Protein AF-A0A2X1QM26-F1 (afdb_monomer_lite)

InterPro domains:
  IPR006035 Ureohydrolase [PF00491] (15-85)
  IPR006035 Ureohydrolase [PS51409] (1-86)
  IPR020855 Ureohydrolase, manganese-binding site [PS01053] (34-55)
  IPR023696 Ureohydrolase domain superfamily [SSF52768] (8-85)

Structure (mmCIF, N/CA/C/O backbone):
data_AF-A0A2X1QM26-F1
#
_entry.id   AF-A0A2X1QM26-F1
#
loop_
_atom_site.group_PDB
_atom_site.id
_atom_site.type_symbol
_atom_site.label_atom_id
_atom_site.label_alt_id
_atom_site.label_comp_id
_atom_site.label_asym_id
_atom_site.label_entity_id
_atom_site.label_seq_id
_atom_site.pdbx_PDB_ins_code
_atom_site.Cartn_x
_atom_site.Cartn_y
_atom_site.Cartn_z
_atom_site.occupancy
_atom_site.B_iso_or_equiv
_atom_site.auth_seq_id
_atom_site.auth_comp_id
_atom_site.auth_asym_id
_atom_site.auth_atom_id
_atom_site.pdbx_PDB_model_num
ATOM 1 N N . MET A 1 1 ? -8.480 17.428 4.666 1.00 64.81 1 MET A N 1
ATOM 2 C CA . MET A 1 1 ? -7.811 16.609 3.641 1.00 64.81 1 MET A CA 1
ATOM 3 C C . MET A 1 1 ? -6.327 16.861 3.791 1.00 64.81 1 MET A C 1
ATOM 5 O O . MET A 1 1 ? -5.901 17.984 3.550 1.00 64.81 1 MET A O 1
ATOM 9 N N . ALA A 1 2 ? -5.592 15.884 4.311 1.00 86.44 2 ALA A N 1
ATOM 10 C CA . ALA A 1 2 ? -4.137 15.926 4.345 1.00 86.44 2 ALA A CA 1
ATOM 11 C C . ALA A 1 2 ? -3.609 15.155 3.135 1.00 86.44 2 ALA A C 1
ATOM 13 O O . ALA A 1 2 ? -4.192 14.142 2.752 1.00 86.44 2 ALA A O 1
ATOM 14 N N . ILE A 1 3 ? -2.538 15.658 2.539 1.00 94.06 3 ILE A N 1
ATOM 15 C CA . ILE A 1 3 ? -1.790 14.972 1.490 1.00 94.06 3 ILE A CA 1
ATOM 16 C C . ILE A 1 3 ? -0.444 14.617 2.112 1.00 94.06 3 ILE A C 1
ATOM 18 O O . ILE A 1 3 ? 0.161 15.463 2.776 1.00 94.06 3 ILE A O 1
ATOM 22 N N . VAL A 1 4 ? -0.032 13.364 1.946 1.00 95.25 4 VAL A N 1
ATOM 23 C CA . VAL A 1 4 ? 1.302 12.884 2.304 1.00 95.25 4 VAL A CA 1
ATOM 24 C C . VAL A 1 4 ? 1.913 12.342 1.026 1.00 95.25 4 VAL A C 1
ATOM 26 O O . VAL A 1 4 ? 1.378 11.397 0.449 1.00 95.25 4 VAL A O 1
ATOM 29 N N . GLU A 1 5 ? 2.984 12.979 0.571 1.00 94.81 5 GLU A N 1
ATOM 30 C CA . GLU A 1 5 ? 3.640 12.617 -0.686 1.00 94.81 5 GLU A CA 1
ATOM 31 C C . GLU A 1 5 ? 4.444 11.319 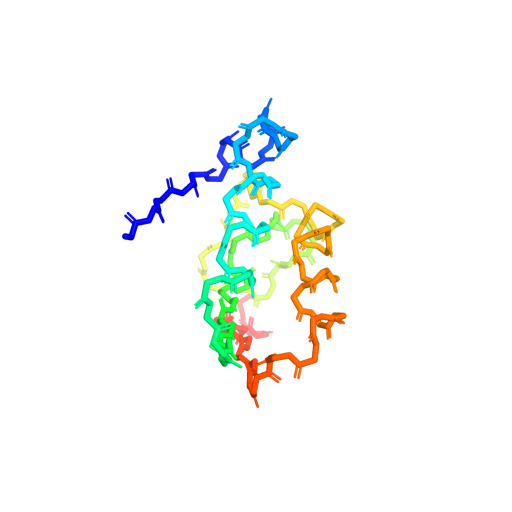-0.526 1.00 94.81 5 GLU A C 1
ATOM 33 O O . GLU A 1 5 ? 4.898 10.975 0.570 1.00 94.81 5 GLU A O 1
ATOM 38 N N . ASP A 1 6 ? 4.675 10.602 -1.622 1.00 93.12 6 ASP A N 1
ATOM 39 C CA . ASP A 1 6 ? 5.438 9.347 -1.642 1.00 93.12 6 ASP A CA 1
ATOM 40 C C . ASP A 1 6 ? 6.831 9.480 -0.996 1.00 93.12 6 ASP A C 1
ATOM 42 O O . ASP A 1 6 ? 7.250 8.633 -0.205 1.00 93.12 6 ASP A O 1
ATOM 46 N N . LEU A 1 7 ? 7.529 10.590 -1.229 1.00 94.50 7 LEU A N 1
ATOM 47 C CA . LEU A 1 7 ? 8.828 10.854 -0.626 1.00 94.50 7 LEU A CA 1
ATOM 48 C C . LEU A 1 7 ? 8.730 11.044 0.894 1.00 94.50 7 LEU A C 1
ATOM 50 O O . LEU A 1 7 ? 9.633 10.628 1.625 1.00 94.50 7 LEU A O 1
ATOM 54 N N . GLU A 1 8 ? 7.636 11.621 1.398 1.00 95.94 8 GLU A N 1
ATOM 55 C CA . GLU A 1 8 ? 7.375 11.696 2.840 1.00 95.94 8 GLU A CA 1
ATOM 56 C C . GLU A 1 8 ? 7.066 10.308 3.411 1.00 95.94 8 GLU A C 1
ATOM 58 O O . GLU A 1 8 ? 7.510 9.997 4.519 1.00 95.94 8 GLU A O 1
ATOM 63 N N . VAL A 1 9 ? 6.390 9.440 2.649 1.00 96.38 9 VAL A N 1
ATOM 64 C CA . VAL A 1 9 ? 6.188 8.035 3.034 1.00 96.38 9 VAL A CA 1
ATOM 65 C C . VAL A 1 9 ? 7.529 7.320 3.204 1.00 96.38 9 VAL A C 1
ATOM 67 O O . VAL A 1 9 ? 7.714 6.573 4.165 1.00 96.38 9 VAL A O 1
ATOM 70 N N . LEU A 1 10 ? 8.493 7.582 2.321 1.00 95.56 10 LEU A N 1
ATOM 71 C CA . LEU A 1 10 ? 9.814 6.952 2.374 1.00 95.56 10 LEU A CA 1
ATOM 72 C C . LEU A 1 10 ? 10.738 7.535 3.453 1.00 95.56 10 LEU A C 1
ATOM 74 O O . LEU A 1 10 ? 11.531 6.800 4.039 1.00 95.56 10 LEU A O 1
ATOM 78 N N . THR A 1 11 ? 10.671 8.844 3.706 1.00 96.94 11 THR A N 1
ATOM 79 C CA . THR A 1 11 ? 11.681 9.556 4.518 1.00 96.94 11 THR A CA 1
ATOM 80 C C . THR A 1 11 ? 11.186 9.997 5.894 1.00 96.94 11 THR A C 1
ATOM 82 O O . THR A 1 11 ? 11.999 10.253 6.782 1.00 96.94 11 THR A O 1
ATOM 85 N N . ALA A 1 12 ? 9.869 10.064 6.100 1.00 97.19 12 ALA A N 1
ATOM 86 C CA . ALA A 1 12 ? 9.249 10.638 7.290 1.00 97.19 12 ALA A CA 1
ATOM 87 C C . ALA A 1 12 ? 8.040 9.819 7.784 1.00 97.19 12 ALA A C 1
ATOM 89 O O . ALA A 1 12 ? 7.089 10.370 8.341 1.00 97.19 12 ALA A O 1
ATOM 90 N N . PHE A 1 13 ? 8.071 8.492 7.614 1.00 97.12 13 PHE A N 1
ATOM 91 C CA . PHE A 1 13 ? 6.944 7.605 7.932 1.00 97.12 13 PHE A CA 1
ATOM 92 C C . PHE A 1 13 ? 6.404 7.791 9.362 1.00 97.12 13 PHE A C 1
ATOM 94 O O . PHE A 1 13 ? 5.212 8.014 9.562 1.00 97.12 13 PHE A O 1
ATOM 101 N N . GLU A 1 14 ? 7.288 7.767 10.360 1.00 97.50 14 GLU A N 1
ATOM 102 C CA . GLU A 1 14 ? 6.912 7.870 11.778 1.00 97.50 14 GLU A CA 1
ATOM 103 C C . GLU A 1 14 ? 6.360 9.252 12.155 1.00 97.50 14 GLU A C 1
ATOM 105 O O . GLU A 1 14 ? 5.520 9.375 13.040 1.00 97.50 14 GLU A O 1
ATOM 110 N N . THR A 1 15 ? 6.843 10.311 11.504 1.00 97.06 15 THR A N 1
ATOM 111 C CA . THR A 1 15 ? 6.548 11.698 11.897 1.00 97.06 15 THR A CA 1
ATOM 112 C C . THR A 1 15 ? 5.463 12.348 11.045 1.00 97.06 15 THR A C 1
ATOM 114 O O . THR A 1 15 ? 4.881 13.348 11.466 1.00 97.06 15 THR A O 1
ATOM 117 N N . ARG A 1 16 ? 5.174 11.799 9.858 1.00 96.12 16 ARG A N 1
ATOM 118 C CA . ARG A 1 16 ? 4.186 12.333 8.909 1.00 96.12 16 ARG A CA 1
ATOM 119 C C . ARG A 1 16 ? 3.073 11.335 8.605 1.00 96.12 16 ARG A C 1
ATOM 121 O O . ARG A 1 16 ? 1.909 11.701 8.741 1.00 96.12 16 ARG A O 1
ATOM 128 N N . VAL A 1 17 ? 3.406 10.087 8.263 1.00 97.00 17 VAL A N 1
ATOM 129 C CA . VAL A 1 17 ? 2.411 9.083 7.837 1.00 97.00 17 VAL A CA 1
ATOM 130 C C . VAL A 1 17 ? 1.617 8.547 9.021 1.00 97.00 17 VAL A C 1
ATOM 132 O O . VAL A 1 17 ? 0.394 8.658 9.024 1.00 97.00 17 VAL A O 1
ATOM 135 N N . LEU A 1 18 ? 2.285 7.990 10.036 1.00 96.94 18 LEU A N 1
ATOM 136 C CA . LEU A 1 18 ? 1.595 7.347 11.159 1.00 96.94 18 LEU A CA 1
ATOM 137 C C . LEU A 1 18 ? 0.647 8.291 11.912 1.00 96.94 18 LEU A C 1
ATOM 139 O O . LEU A 1 18 ? -0.512 7.917 12.089 1.00 96.94 18 LEU A O 1
ATOM 143 N N . PRO A 1 19 ? 1.042 9.527 12.278 1.00 97.00 19 PRO A N 1
ATOM 144 C CA . PRO A 1 19 ? 0.138 10.417 12.999 1.00 97.00 19 PRO A CA 1
ATOM 145 C C . PRO A 1 19 ? -1.071 10.835 12.158 1.00 97.00 19 PRO A C 1
ATOM 147 O O . PRO A 1 19 ? -2.145 11.101 12.691 1.00 97.00 19 PRO A O 1
ATOM 150 N N . GLU A 1 20 ? -0.917 10.959 10.838 1.00 96.88 20 GLU A N 1
ATOM 151 C CA . GLU A 1 20 ? -2.038 11.236 9.936 1.00 96.88 20 GLU A CA 1
ATOM 152 C C . GLU A 1 20 ? -2.963 10.020 9.804 1.00 96.88 20 GLU A C 1
ATOM 154 O O . GLU A 1 20 ? -4.183 10.153 9.884 1.00 96.88 20 GLU A O 1
ATOM 159 N N . LEU A 1 21 ? -2.390 8.824 9.681 1.00 96.81 21 LEU A N 1
ATOM 160 C CA . LEU A 1 21 ? -3.124 7.568 9.590 1.00 96.81 21 LEU A CA 1
ATOM 161 C C . LEU A 1 21 ? -3.966 7.302 10.844 1.00 96.81 21 LEU A C 1
ATOM 163 O O . LEU A 1 21 ? -5.161 7.035 10.738 1.00 96.81 21 LEU A O 1
ATOM 167 N N . GLU A 1 22 ? -3.369 7.437 12.030 1.00 97.19 22 GLU A N 1
ATOM 168 C CA . GLU A 1 22 ? -4.054 7.273 13.316 1.00 97.19 22 GLU A CA 1
ATOM 169 C C . GLU A 1 22 ? -5.184 8.290 13.492 1.00 97.19 22 GLU A C 1
ATOM 171 O O . GLU A 1 22 ? -6.293 7.922 13.889 1.00 97.19 22 GLU A O 1
ATOM 176 N N . ARG A 1 23 ? -4.936 9.561 13.138 1.00 97.00 23 ARG A N 1
ATOM 177 C CA . ARG A 1 23 ? -5.966 10.609 13.171 1.00 97.00 23 ARG A CA 1
ATOM 178 C C . ARG A 1 23 ? -7.143 10.269 12.261 1.00 97.00 23 ARG A C 1
ATOM 180 O O . ARG A 1 23 ? -8.2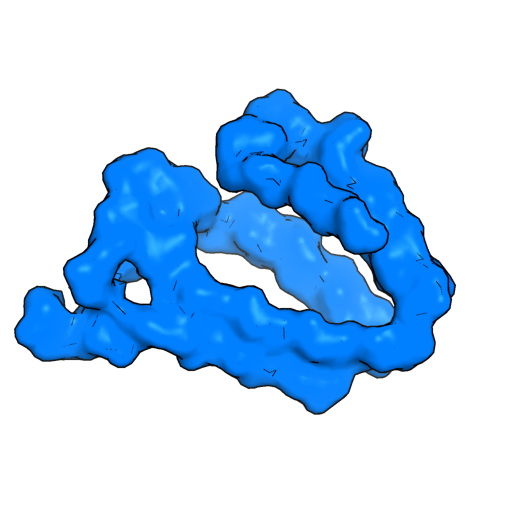83 10.355 12.711 1.00 97.00 23 ARG A O 1
ATOM 187 N N . ASN A 1 24 ? -6.889 9.828 11.029 1.00 96.12 24 ASN A N 1
ATOM 188 C CA . ASN A 1 24 ? -7.948 9.469 10.084 1.00 96.12 24 ASN A CA 1
ATOM 189 C C . ASN A 1 24 ? -8.736 8.231 10.538 1.00 96.12 24 ASN A C 1
ATOM 191 O O . ASN A 1 24 ? -9.967 8.243 10.513 1.00 96.12 24 ASN A O 1
ATOM 195 N N . ILE A 1 25 ? -8.059 7.188 11.031 1.00 97.50 25 ILE A N 1
ATOM 196 C CA . ILE A 1 25 ? -8.729 6.003 11.588 1.00 97.50 25 ILE A CA 1
ATOM 197 C C . ILE A 1 25 ? -9.612 6.380 12.785 1.00 97.50 25 ILE A C 1
ATOM 199 O O . ILE A 1 25 ? -10.715 5.848 12.923 1.00 97.50 25 ILE A O 1
ATOM 203 N N . ALA A 1 26 ? -9.159 7.285 13.655 1.00 97.56 26 ALA A N 1
ATOM 204 C CA . ALA A 1 26 ? -9.940 7.742 14.801 1.00 97.56 26 ALA A CA 1
ATOM 205 C C . ALA A 1 26 ? -11.144 8.602 14.382 1.00 97.56 26 ALA A C 1
ATOM 207 O O . ALA A 1 26 ? -12.230 8.435 14.935 1.00 97.56 26 ALA A O 1
ATOM 208 N N . GLN A 1 27 ? -10.957 9.489 13.402 1.00 97.25 27 GLN A N 1
ATOM 209 C CA . GLN A 1 27 ? -11.946 10.480 12.981 1.00 97.25 27 GLN A CA 1
ATOM 210 C C . GLN A 1 27 ? -13.123 9.888 12.196 1.00 97.25 27 GLN A C 1
ATOM 212 O O . GLN A 1 27 ? -14.246 10.365 12.349 1.00 97.25 27 GLN A O 1
ATOM 217 N N . PHE A 1 28 ? -12.884 8.902 11.331 1.00 97.12 28 PHE A N 1
ATOM 218 C CA . PHE A 1 28 ? -13.916 8.382 10.432 1.00 97.12 28 PHE A CA 1
ATOM 219 C C . PHE A 1 28 ? -14.526 7.080 10.951 1.00 97.12 28 PHE A C 1
ATOM 221 O O . PHE A 1 28 ? -13.826 6.238 11.507 1.00 97.12 28 PHE A O 1
ATOM 228 N N . ASP A 1 29 ? -15.830 6.885 10.743 1.00 98.06 29 ASP A N 1
ATOM 229 C CA . ASP A 1 29 ? -16.537 5.646 11.110 1.00 98.06 29 ASP A CA 1
ATOM 230 C C . ASP A 1 29 ? -16.380 4.537 10.064 1.00 98.06 29 ASP A C 1
ATOM 232 O O . ASP A 1 29 ? -16.486 3.351 10.373 1.00 98.06 29 ASP A O 1
ATOM 236 N N . ARG A 1 30 ? -16.141 4.926 8.809 1.00 98.12 30 ARG A N 1
ATOM 237 C CA . ARG A 1 30 ? -15.988 4.038 7.657 1.00 98.12 30 ARG A CA 1
ATOM 238 C C . ARG A 1 30 ? -14.820 4.508 6.812 1.00 98.12 30 ARG A C 1
ATOM 240 O O . ARG A 1 30 ? -14.654 5.706 6.601 1.00 98.12 30 ARG A O 1
ATOM 247 N N . LEU A 1 31 ? -14.048 3.554 6.314 1.00 97.81 31 LEU A N 1
ATOM 248 C CA . LEU A 1 31 ? -12.881 3.797 5.480 1.00 97.81 31 LEU A CA 1
ATOM 249 C C . LEU A 1 31 ? -13.073 3.104 4.133 1.00 97.81 31 LEU A C 1
ATOM 251 O O . LEU A 1 31 ? -13.593 1.989 4.064 1.00 97.81 31 LEU A O 1
ATOM 255 N N . TYR A 1 32 ? -12.641 3.777 3.077 1.00 97.88 32 TYR A N 1
ATOM 256 C CA . TYR A 1 32 ? -12.533 3.237 1.730 1.00 97.88 32 TYR A CA 1
ATOM 257 C C . TYR A 1 32 ? -11.086 3.408 1.283 1.00 97.88 32 TYR A C 1
ATOM 259 O O . TYR A 1 32 ? -10.523 4.490 1.451 1.00 97.88 32 TYR A O 1
ATOM 267 N N . LEU A 1 33 ? -10.490 2.340 0.761 1.00 97.88 33 LEU A N 1
ATOM 268 C CA . LEU A 1 33 ? -9.107 2.336 0.305 1.00 97.88 33 LEU A CA 1
ATOM 269 C C . LEU A 1 33 ? -9.078 2.043 -1.190 1.00 97.88 33 LEU A C 1
ATOM 271 O O . LEU A 1 33 ? -9.635 1.053 -1.640 1.00 97.88 33 LEU A O 1
ATOM 275 N N . THR A 1 34 ? -8.386 2.877 -1.948 1.00 98.00 34 THR A N 1
ATOM 276 C CA . THR A 1 34 ? -8.048 2.596 -3.341 1.00 98.00 34 THR A CA 1
ATOM 277 C C . THR A 1 34 ? -6.537 2.656 -3.463 1.00 98.00 34 THR A C 1
ATOM 279 O O . THR A 1 34 ? -5.920 3.592 -2.953 1.00 98.00 34 THR A O 1
ATOM 282 N N . ILE A 1 35 ? -5.941 1.640 -4.077 1.00 97.69 35 ILE A N 1
ATOM 283 C CA . ILE A 1 35 ? -4.507 1.584 -4.347 1.00 97.69 35 ILE A CA 1
ATOM 284 C C . ILE A 1 35 ? -4.339 1.491 -5.851 1.00 97.69 35 ILE A C 1
ATOM 286 O O . ILE A 1 35 ? -4.710 0.489 -6.463 1.00 97.69 35 ILE A O 1
ATOM 290 N N . ASP A 1 36 ? -3.759 2.537 -6.419 1.00 97.81 36 ASP A N 1
ATOM 291 C CA . ASP A 1 36 ? -3.165 2.443 -7.739 1.00 97.81 36 ASP A CA 1
ATOM 292 C C . ASP A 1 36 ? -1.893 1.601 -7.644 1.00 97.81 36 ASP A C 1
ATOM 294 O O . ASP A 1 36 ? -1.017 1.883 -6.825 1.00 97.81 36 ASP A O 1
ATOM 298 N N . LEU A 1 37 ? -1.826 0.507 -8.402 1.00 97.94 37 LEU A N 1
ATOM 299 C CA . LEU A 1 37 ? -0.701 -0.420 -8.337 1.00 97.94 37 LEU A CA 1
ATOM 300 C C . LEU A 1 37 ? 0.558 0.155 -8.989 1.00 97.94 37 LEU A C 1
ATOM 302 O O . LEU A 1 37 ? 1.648 -0.357 -8.725 1.00 97.94 37 LEU A O 1
ATOM 306 N N . ASP A 1 38 ? 0.433 1.215 -9.789 1.00 96.94 38 ASP A N 1
ATOM 307 C CA . ASP A 1 38 ? 1.566 1.880 -10.427 1.00 96.94 38 ASP A CA 1
ATOM 308 C C . ASP A 1 38 ? 2.472 2.647 -9.441 1.00 96.94 38 ASP A C 1
ATOM 310 O O . ASP A 1 38 ? 3.636 2.918 -9.748 1.00 96.94 38 ASP A O 1
ATOM 314 N N . VAL A 1 39 ? 1.991 2.875 -8.208 1.00 96.75 39 VAL A N 1
ATOM 315 C CA . VAL A 1 39 ? 2.754 3.463 -7.095 1.00 96.75 39 VAL A CA 1
ATOM 316 C C . VAL A 1 39 ? 3.890 2.555 -6.614 1.00 96.75 39 VAL A C 1
ATOM 318 O O . VAL A 1 39 ? 4.850 3.018 -5.989 1.00 96.75 39 VAL A O 1
ATOM 321 N N . LEU A 1 40 ? 3.775 1.245 -6.847 1.00 97.75 40 LEU A N 1
ATOM 322 C CA . LEU A 1 40 ? 4.787 0.273 -6.455 1.00 97.75 40 LEU A CA 1
ATOM 323 C C . LEU A 1 40 ? 6.032 0.418 -7.347 1.00 97.75 40 LEU A C 1
ATOM 325 O O . LEU A 1 40 ? 5.918 0.726 -8.533 1.00 97.75 40 LEU A O 1
ATOM 329 N N . PRO A 1 41 ? 7.242 0.145 -6.824 1.00 96.88 41 PRO A N 1
ATOM 330 C CA . PRO A 1 41 ? 8.439 0.124 -7.651 1.00 96.88 41 PRO A CA 1
ATOM 331 C C . PRO A 1 41 ? 8.269 -0.870 -8.806 1.00 96.88 41 PRO A C 1
ATOM 333 O O . PRO A 1 41 ? 7.822 -1.996 -8.582 1.00 96.88 41 PRO A O 1
ATOM 336 N N . ALA A 1 42 ? 8.727 -0.517 -10.009 1.00 94.94 42 ALA A N 1
ATOM 337 C CA . ALA A 1 42 ? 8.590 -1.354 -11.213 1.00 94.94 42 ALA A CA 1
ATOM 338 C C . ALA A 1 42 ? 9.072 -2.813 -11.038 1.00 94.94 42 ALA A C 1
ATOM 340 O O . ALA A 1 42 ? 8.555 -3.738 -11.658 1.00 94.94 42 ALA A O 1
ATOM 341 N N . ARG A 1 43 ? 10.071 -3.036 -10.173 1.00 94.19 43 ARG A N 1
ATOM 342 C CA . ARG A 1 43 ? 10.591 -4.377 -9.842 1.00 94.19 43 ARG A CA 1
ATOM 343 C C . ARG A 1 43 ? 9.637 -5.238 -9.001 1.00 94.19 43 ARG A C 1
ATOM 345 O O . ARG A 1 43 ? 9.791 -6.452 -8.975 1.00 94.19 43 ARG A O 1
ATOM 352 N N . GLU A 1 44 ? 8.726 -4.611 -8.263 1.00 96.81 44 GLU A N 1
ATOM 353 C CA . GLU A 1 44 ? 7.745 -5.257 -7.385 1.00 96.81 44 GLU A CA 1
ATOM 354 C C . GLU A 1 44 ? 6.387 -5.382 -8.086 1.00 96.81 44 GLU A C 1
ATOM 356 O O . GLU A 1 44 ? 5.705 -6.386 -7.892 1.00 96.81 44 GLU A O 1
ATOM 361 N N . MET A 1 45 ? 6.036 -4.422 -8.950 1.00 96.62 45 MET A N 1
ATOM 362 C CA . MET A 1 45 ? 4.844 -4.479 -9.795 1.00 96.62 45 MET A CA 1
ATOM 363 C C . MET A 1 45 ? 5.144 -4.031 -11.237 1.00 96.62 45 MET A C 1
ATOM 365 O O . MET A 1 45 ? 4.976 -2.861 -11.571 1.00 96.62 45 MET A O 1
ATOM 369 N N . PRO A 1 46 ? 5.588 -4.949 -12.114 1.00 95.12 46 PRO A N 1
ATOM 370 C CA . PRO A 1 46 ? 5.892 -4.615 -13.508 1.00 95.12 46 PRO A CA 1
ATOM 371 C C . PRO A 1 46 ? 4.645 -4.540 -14.405 1.00 95.12 46 PRO A C 1
ATOM 373 O O . PRO A 1 46 ? 4.700 -3.953 -15.479 1.00 95.12 46 PRO A O 1
ATOM 376 N N . ALA A 1 47 ? 3.531 -5.143 -13.984 1.00 96.75 47 ALA A N 1
ATOM 377 C CA . ALA A 1 47 ? 2.308 -5.291 -14.771 1.00 96.75 47 ALA A CA 1
ATOM 378 C C . ALA A 1 47 ? 1.380 -4.069 -14.627 1.00 96.75 47 ALA A C 1
ATOM 380 O O . ALA A 1 47 ? 0.249 -4.195 -14.153 1.00 96.75 47 ALA A O 1
ATOM 381 N N . VAL A 1 48 ? 1.890 -2.886 -14.979 1.00 97.31 48 VAL A N 1
ATOM 382 C CA . VAL A 1 48 ? 1.189 -1.590 -14.919 1.00 97.31 48 VAL A CA 1
ATOM 383 C C . VAL A 1 48 ? 1.574 -0.724 -16.115 1.00 97.31 48 VAL A C 1
ATOM 385 O O . VAL A 1 48 ? 2.697 -0.787 -16.613 1.00 97.31 48 VAL A O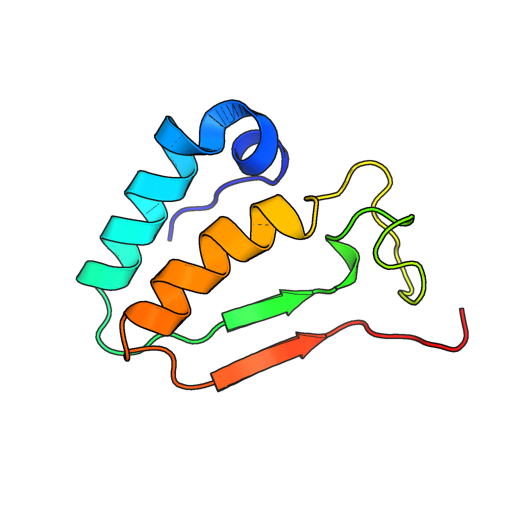 1
ATOM 388 N N . SER A 1 49 ? 0.658 0.129 -16.569 1.00 96.31 49 SER A N 1
ATOM 389 C CA . SER A 1 49 ? 0.888 0.959 -17.762 1.00 96.31 49 SER A CA 1
ATOM 390 C C . SER A 1 49 ? 1.896 2.101 -17.543 1.00 96.31 49 SER A C 1
ATOM 392 O O . SER A 1 49 ? 2.496 2.568 -18.512 1.00 96.31 49 SER A O 1
ATOM 394 N N . ALA A 1 50 ? 2.088 2.551 -16.297 1.00 95.44 50 ALA A N 1
ATOM 395 C CA . ALA A 1 50 ? 2.925 3.701 -15.939 1.00 95.44 50 ALA A CA 1
ATOM 396 C C . ALA A 1 50 ? 3.819 3.416 -14.709 1.00 95.44 50 ALA A C 1
ATOM 398 O O . ALA A 1 50 ? 3.608 3.976 -13.641 1.00 95.44 50 ALA A O 1
ATOM 399 N N . PRO A 1 51 ? 4.838 2.548 -14.824 1.00 94.06 51 PRO A N 1
ATOM 400 C CA . PRO A 1 51 ? 5.597 2.080 -13.664 1.00 94.06 51 PRO A CA 1
ATOM 401 C C . PRO A 1 51 ? 6.395 3.191 -12.961 1.00 94.06 51 PRO A C 1
ATOM 403 O O . PRO A 1 51 ? 7.168 3.918 -13.596 1.00 94.06 51 PRO A O 1
ATOM 406 N N . ALA A 1 52 ? 6.305 3.259 -11.628 1.00 94.19 52 ALA A N 1
ATOM 407 C CA . ALA A 1 52 ? 7.134 4.152 -10.825 1.00 94.19 52 ALA A CA 1
ATOM 408 C C . ALA A 1 52 ? 8.600 3.677 -10.754 1.00 94.19 52 ALA A C 1
ATOM 410 O O . ALA A 1 52 ? 8.910 2.536 -10.393 1.00 94.19 52 ALA A O 1
ATOM 411 N N . ALA A 1 53 ? 9.534 4.589 -11.051 1.00 89.25 53 ALA A N 1
ATOM 412 C CA . ALA A 1 53 ? 10.970 4.302 -11.007 1.00 89.25 53 ALA A CA 1
ATOM 413 C C . ALA A 1 53 ? 11.490 4.087 -9.573 1.00 89.25 53 ALA A C 1
ATOM 415 O O . ALA A 1 53 ? 12.275 3.168 -9.334 1.00 89.25 53 ALA A O 1
ATOM 416 N N . LEU A 1 54 ? 11.061 4.935 -8.629 1.00 90.69 54 LEU A N 1
ATOM 417 C CA . LEU A 1 54 ? 11.363 4.780 -7.204 1.00 90.69 54 LEU A CA 1
ATOM 418 C C . LEU A 1 54 ? 10.237 4.013 -6.505 1.00 90.69 54 LEU A C 1
ATOM 420 O O . LEU A 1 54 ? 10.492 2.941 -5.961 1.00 90.69 54 LEU A O 1
ATOM 424 N N . GLY A 1 55 ? 9.016 4.553 -6.581 1.00 95.00 55 GLY A N 1
ATOM 425 C CA . GLY A 1 55 ? 7.806 3.986 -5.991 1.00 95.00 55 GLY A CA 1
ATOM 426 C C . GLY A 1 55 ? 7.840 3.888 -4.463 1.00 95.00 55 GLY A C 1
ATOM 427 O O . GLY A 1 55 ? 8.842 4.185 -3.806 1.00 95.00 55 GLY A O 1
ATOM 428 N N . VAL A 1 56 ? 6.735 3.422 -3.885 1.00 97.75 56 VAL A N 1
ATOM 429 C CA . VAL A 1 56 ? 6.644 3.065 -2.465 1.00 97.75 56 VAL A CA 1
ATOM 430 C C . VAL A 1 56 ? 6.722 1.545 -2.343 1.00 97.75 56 VAL A C 1
ATOM 432 O O . VAL A 1 56 ? 5.800 0.872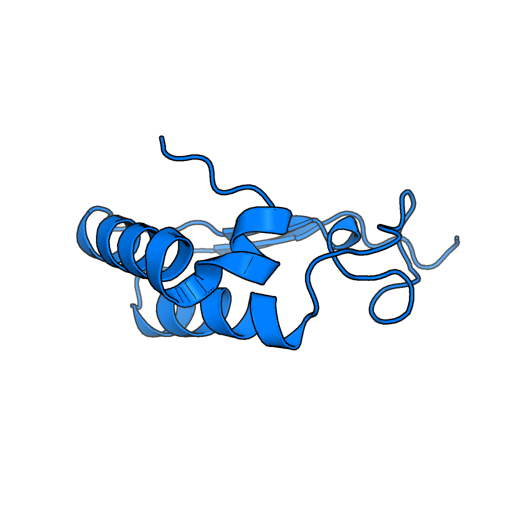 -2.797 1.00 97.75 56 VAL A O 1
ATOM 435 N N . PRO A 1 57 ? 7.776 0.969 -1.731 1.00 97.62 57 PRO A N 1
ATOM 436 C CA . PRO A 1 57 ? 7.899 -0.479 -1.597 1.00 97.62 57 PRO A CA 1
ATOM 437 C C . PRO A 1 57 ? 6.672 -1.110 -0.940 1.00 97.62 57 PRO A C 1
ATOM 439 O O . PRO A 1 57 ? 6.127 -0.561 0.024 1.00 97.62 57 PRO A O 1
ATOM 442 N N . LEU A 1 58 ? 6.289 -2.305 -1.392 1.00 97.62 58 LEU A N 1
ATOM 443 C CA . LEU A 1 58 ? 5.112 -3.020 -0.896 1.00 97.62 58 LEU A CA 1
ATOM 444 C C . LEU A 1 58 ? 5.157 -3.199 0.624 1.00 97.62 58 LEU A C 1
ATOM 446 O O . LEU A 1 58 ? 4.152 -3.011 1.304 1.00 97.62 58 LEU A O 1
ATOM 450 N N . ALA A 1 59 ? 6.333 -3.500 1.178 1.00 97.62 59 ALA A N 1
ATOM 451 C CA . ALA A 1 59 ? 6.519 -3.619 2.622 1.00 97.62 59 ALA A CA 1
ATOM 452 C C . ALA A 1 59 ? 6.149 -2.325 3.372 1.00 97.62 59 ALA A C 1
ATOM 454 O O . ALA A 1 59 ? 5.558 -2.390 4.446 1.00 97.62 59 ALA A O 1
ATOM 455 N N . THR A 1 60 ? 6.448 -1.154 2.802 1.00 97.62 60 THR A N 1
ATOM 456 C CA . THR A 1 60 ? 6.080 0.147 3.375 1.00 97.62 60 THR A CA 1
ATOM 457 C C . THR A 1 60 ? 4.584 0.411 3.232 1.00 97.62 60 THR A C 1
ATOM 459 O O . THR A 1 60 ? 3.956 0.825 4.204 1.00 97.62 60 THR A O 1
ATOM 462 N N . LEU A 1 61 ? 3.984 0.110 2.073 1.00 97.25 61 LEU A N 1
ATOM 463 C CA . LEU A 1 61 ? 2.528 0.208 1.899 1.00 97.25 61 LEU A CA 1
ATOM 464 C C . LEU A 1 61 ? 1.772 -0.687 2.884 1.00 97.25 61 LEU A C 1
ATOM 466 O O . LEU A 1 61 ? 0.793 -0.247 3.481 1.00 97.25 61 LEU A O 1
ATOM 470 N N . LEU A 1 62 ? 2.239 -1.914 3.125 1.00 97.81 62 LEU A N 1
ATOM 471 C CA . LEU A 1 62 ? 1.606 -2.830 4.077 1.00 97.81 62 LEU A CA 1
ATOM 472 C C . LEU A 1 62 ? 1.582 -2.273 5.507 1.00 97.81 62 LEU A C 1
ATOM 474 O O . LEU A 1 62 ? 0.626 -2.538 6.232 1.00 97.81 62 LEU A O 1
ATOM 478 N N . ARG A 1 63 ? 2.552 -1.432 5.893 1.00 97.88 63 ARG A N 1
ATOM 479 C CA . ARG A 1 63 ? 2.527 -0.723 7.187 1.00 97.88 63 ARG A CA 1
ATOM 480 C C . ARG A 1 63 ? 1.402 0.311 7.285 1.00 97.88 63 ARG A C 1
ATOM 482 O O . ARG A 1 63 ? 0.997 0.647 8.392 1.00 97.88 63 ARG A O 1
ATOM 489 N N . ILE A 1 64 ? 0.903 0.813 6.155 1.00 97.69 64 ILE A N 1
ATOM 490 C CA . ILE A 1 64 ? -0.277 1.687 6.085 1.00 97.69 64 ILE A CA 1
ATOM 491 C C . ILE A 1 64 ? -1.553 0.837 6.050 1.00 97.69 64 ILE A C 1
ATOM 493 O O . ILE A 1 64 ? -2.514 1.123 6.759 1.00 97.69 64 ILE A O 1
ATOM 497 N N . VAL A 1 65 ? -1.560 -0.232 5.250 1.00 98.06 65 VAL A N 1
ATOM 498 C CA . VAL A 1 65 ? -2.740 -1.088 5.050 1.00 98.06 65 VAL A CA 1
ATOM 499 C C . VAL A 1 65 ? -3.103 -1.875 6.311 1.00 98.06 65 VAL A C 1
ATOM 501 O O . VAL A 1 65 ? -4.282 -1.964 6.651 1.00 98.06 65 VAL A O 1
ATOM 504 N N . GLU A 1 66 ? -2.125 -2.421 7.039 1.00 98.06 66 GLU A N 1
ATOM 505 C CA . GLU A 1 66 ? -2.380 -3.227 8.239 1.00 98.06 66 GLU A CA 1
ATOM 506 C C . GLU A 1 66 ? -3.268 -2.507 9.277 1.00 98.06 66 GLU A C 1
ATOM 508 O O . GLU A 1 66 ? -4.312 -3.061 9.636 1.00 98.06 66 GLU A O 1
ATOM 513 N N . PRO A 1 67 ? -2.940 -1.295 9.767 1.00 97.94 67 PRO A N 1
ATOM 514 C CA . PRO A 1 67 ? -3.782 -0.606 10.745 1.00 97.94 67 PRO A CA 1
ATOM 515 C C . PRO A 1 67 ? -5.161 -0.222 10.185 1.00 97.94 67 PRO A C 1
ATOM 517 O O . PRO A 1 67 ? -6.142 -0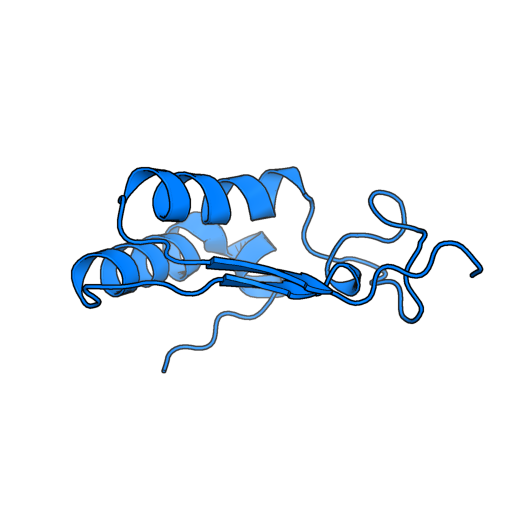.274 10.931 1.00 97.94 67 PRO A O 1
ATOM 520 N N . LEU A 1 68 ? -5.282 0.082 8.883 1.00 97.88 68 LEU A N 1
ATOM 521 C CA . LEU A 1 68 ? -6.586 0.310 8.243 1.00 97.88 68 LEU A CA 1
ATOM 522 C C . LEU A 1 68 ? -7.463 -0.945 8.325 1.00 97.88 68 LEU A C 1
ATOM 524 O O . LEU A 1 68 ? -8.616 -0.861 8.748 1.00 97.88 68 LEU A O 1
ATOM 528 N N . CYS A 1 69 ? -6.912 -2.116 8.001 1.00 97.44 69 CYS A N 1
ATOM 529 C CA . CYS A 1 69 ? -7.617 -3.393 8.109 1.00 97.44 69 CYS A CA 1
ATOM 530 C C . CYS A 1 69 ? -7.981 -3.722 9.564 1.00 97.44 69 CYS A C 1
ATOM 532 O O . CYS A 1 69 ? -9.113 -4.108 9.858 1.00 97.44 69 CYS A O 1
ATOM 534 N N . ARG A 1 70 ? -7.044 -3.524 10.499 1.00 98.00 70 ARG A N 1
ATOM 535 C CA . ARG A 1 70 ? -7.246 -3.813 11.929 1.00 98.00 70 ARG A CA 1
ATOM 536 C C . ARG A 1 70 ? -8.240 -2.879 12.610 1.00 98.00 70 ARG A C 1
ATOM 538 O O . ARG A 1 70 ? -8.770 -3.242 13.656 1.00 98.00 70 ARG A O 1
ATOM 545 N N . SER A 1 71 ? -8.521 -1.713 12.029 1.00 97.88 71 SER A N 1
ATOM 546 C CA . SER A 1 71 ? -9.525 -0.788 12.563 1.00 97.88 71 SER A CA 1
ATOM 547 C C . SER A 1 71 ? -10.945 -1.372 12.577 1.00 97.88 71 SER A C 1
ATOM 549 O O . SER A 1 71 ? -11.789 -0.891 13.328 1.00 97.88 71 SER A O 1
ATOM 551 N N . GLY A 1 72 ? -11.233 -2.367 11.725 1.00 97.81 72 GLY A N 1
ATOM 552 C CA . GLY A 1 72 ? -12.589 -2.881 11.503 1.00 97.81 72 GLY A CA 1
ATOM 553 C C . GLY A 1 72 ? -13.515 -1.902 10.768 1.00 97.81 72 GLY A C 1
ATOM 554 O O . GLY A 1 72 ? -14.698 -2.189 10.598 1.00 97.81 72 GLY A O 1
ATOM 555 N N . LYS A 1 73 ? -12.994 -0.749 10.327 1.00 98.25 73 LYS A N 1
ATOM 556 C CA . LYS A 1 73 ? -13.764 0.316 9.668 1.00 98.25 73 LYS A CA 1
ATOM 557 C C . LYS A 1 73 ? -13.670 0.279 8.143 1.00 98.25 73 LYS A C 1
ATOM 559 O O . LYS A 1 73 ? -14.458 0.952 7.477 1.00 98.25 73 LYS A O 1
ATOM 564 N N . LEU A 1 74 ? -12.742 -0.494 7.582 1.00 98.00 74 LEU A N 1
ATOM 565 C CA . LEU A 1 74 ? -12.546 -0.629 6.138 1.00 98.00 74 LEU A CA 1
ATOM 566 C C . LEU A 1 74 ? -13.734 -1.355 5.489 1.00 98.00 74 LEU A C 1
ATOM 568 O O . LEU A 1 74 ? -14.010 -2.505 5.813 1.00 98.00 74 LEU A O 1
ATOM 572 N N . GLN A 1 75 ? -14.456 -0.662 4.607 1.00 98.25 75 GLN A N 1
ATOM 573 C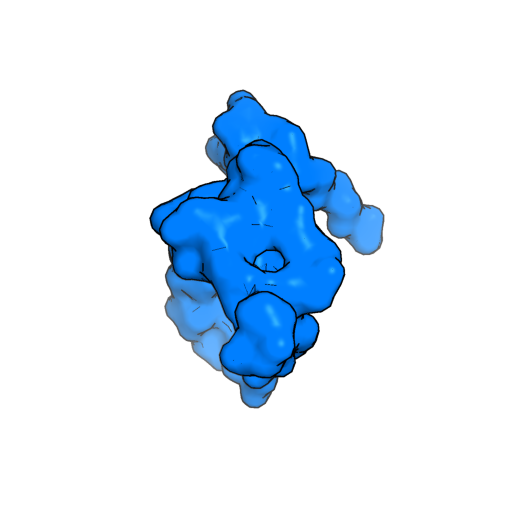 CA . GLN A 1 75 ? -15.694 -1.161 3.993 1.00 98.25 75 GLN A CA 1
ATOM 574 C C . GLN A 1 75 ? -15.464 -1.820 2.633 1.00 98.25 75 GLN A C 1
ATOM 576 O O . GLN A 1 75 ? -16.174 -2.756 2.278 1.00 98.25 75 GLN A O 1
ATOM 581 N N . ALA A 1 76 ? -14.501 -1.312 1.868 1.00 97.88 76 ALA A N 1
ATOM 582 C CA . ALA A 1 76 ? -14.132 -1.829 0.559 1.00 97.88 76 ALA A CA 1
ATOM 583 C C . ALA A 1 76 ? -12.700 -1.410 0.212 1.00 97.88 76 ALA A C 1
ATOM 585 O O . ALA A 1 76 ? -12.175 -0.437 0.771 1.00 97.88 76 ALA A O 1
ATOM 586 N N . VAL A 1 77 ? -12.095 -2.176 -0.695 1.00 98.06 77 VAL A N 1
ATOM 587 C CA . VAL A 1 77 ? -10.754 -1.941 -1.221 1.00 98.06 77 VAL A CA 1
ATOM 588 C C . VAL A 1 77 ? -10.764 -2.160 -2.723 1.00 98.06 77 VAL A C 1
ATOM 590 O O . VAL A 1 77 ? -11.151 -3.242 -3.162 1.00 98.06 77 VAL A O 1
ATOM 593 N N . ASP A 1 78 ? -10.258 -1.180 -3.462 1.00 98.44 78 ASP A N 1
ATOM 594 C CA . ASP A 1 78 ? -9.978 -1.308 -4.887 1.00 98.44 78 ASP A CA 1
ATOM 595 C C . ASP A 1 78 ? -8.462 -1.351 -5.118 1.00 98.44 78 ASP A C 1
ATOM 597 O O . ASP A 1 78 ? -7.702 -0.571 -4.537 1.00 98.44 78 ASP A O 1
ATOM 601 N N . LEU A 1 79 ? -8.029 -2.278 -5.971 1.00 97.75 79 LEU A N 1
ATOM 602 C CA . LEU A 1 79 ? -6.679 -2.327 -6.531 1.00 97.75 79 LEU A CA 1
ATOM 603 C C . LEU A 1 79 ? -6.812 -2.057 -8.028 1.00 97.75 79 LEU A C 1
ATOM 605 O O . LEU A 1 79 ? -7.496 -2.813 -8.722 1.00 97.75 79 LEU A O 1
ATOM 609 N N . VAL A 1 80 ? -6.207 -0.977 -8.510 1.00 98.00 80 VAL A N 1
ATOM 610 C CA . VAL A 1 80 ? -6.415 -0.468 -9.874 1.00 98.00 80 VAL A CA 1
ATOM 611 C C . VAL A 1 80 ? -5.109 -0.429 -10.675 1.00 98.00 80 VAL A C 1
ATOM 613 O O . VAL A 1 80 ? -4.048 -0.757 -10.153 1.00 98.00 80 VAL A O 1
ATOM 616 N N . GLU A 1 81 ? -5.213 -0.126 -11.971 1.00 97.38 81 GLU A N 1
ATOM 617 C CA . GLU A 1 81 ? -4.104 -0.062 -12.947 1.00 97.38 81 GLU A CA 1
ATOM 618 C C . GLU A 1 81 ? -3.304 -1.354 -13.182 1.00 97.38 81 GLU A C 1
ATOM 620 O O . GLU A 1 81 ? -2.267 -1.344 -13.849 1.00 97.38 81 GLU A O 1
ATOM 625 N N . PHE A 1 82 ? -3.809 -2.506 -12.732 1.00 97.25 82 PHE A N 1
ATOM 626 C CA . PHE A 1 82 ? -3.246 -3.789 -13.147 1.00 97.25 82 PHE A CA 1
ATOM 627 C C . PHE A 1 82 ? -3.411 -3.993 -14.658 1.00 97.25 82 PHE A C 1
ATOM 629 O O . PHE A 1 82 ? -4.526 -4.108 -15.172 1.00 97.25 82 PHE A O 1
ATOM 636 N N . ASN A 1 83 ? -2.288 -4.116 -15.359 1.00 96.81 83 ASN A N 1
ATOM 637 C CA . ASN A 1 83 ? -2.231 -4.393 -16.782 1.00 96.81 83 ASN A CA 1
ATOM 638 C C . ASN A 1 83 ? -1.220 -5.523 -17.056 1.00 96.81 83 ASN A C 1
ATOM 640 O O . ASN A 1 83 ? -0.019 -5.283 -17.099 1.00 96.81 83 ASN A O 1
ATOM 644 N N . PRO A 1 84 ? -1.670 -6.772 -17.257 1.00 93.75 84 PRO A N 1
ATOM 645 C CA . PRO A 1 84 ? -0.770 -7.907 -17.466 1.00 93.75 84 PRO A CA 1
ATOM 646 C C . PRO A 1 84 ? -0.189 -7.998 -18.885 1.00 93.75 84 PRO A C 1
ATOM 648 O O . PRO A 1 84 ? 0.545 -8.943 -19.164 1.00 93.75 84 PRO A O 1
ATOM 651 N N . LEU A 1 85 ? -0.576 -7.101 -19.797 1.00 93.81 85 LEU A N 1
ATOM 652 C CA . LEU A 1 85 ? -0.203 -7.156 -21.216 1.00 93.81 85 LEU A CA 1
ATOM 653 C C . LEU A 1 85 ? 0.846 -6.111 -21.620 1.00 93.81 85 LEU A C 1
ATOM 655 O O . LEU A 1 85 ? 1.192 -6.046 -22.802 1.00 93.81 85 LEU A O 1
ATOM 659 N N . VAL A 1 86 ? 1.308 -5.293 -20.671 1.00 82.94 86 VAL A N 1
ATOM 660 C CA . VAL A 1 86 ? 2.485 -4.427 -20.851 1.00 82.94 86 VAL A CA 1
ATOM 661 C C . VAL A 1 86 ? 3.792 -5.192 -20.705 1.00 82.94 86 VAL A C 1
ATOM 663 O O . VAL A 1 86 ? 3.813 -6.220 -19.990 1.00 82.94 86 VAL A O 1
#

Radius of gyration: 13.59 Å; chains: 1; bounding box: 28×24×36 Å

pLDDT: mean 96.07, std 4.18, range [64.81, 98.44]

Foldseek 3Di:
DDDQDLVCLVPPVPPPVVVVLVVVLVPDQADEEEDEPLLAACVQQVQFPRHDPVHRHPVSVVVSVVVVVVSVRYDYYHYDRGHNPD

Organism: Klebsiella pneumoniae (NCBI:txid573)

Sequence (86 aa):
MAIVEDLEVLTAFETRVLPELERNIAQFDRLYLTIDLDVLPAREMPAVSAPAALGVPLATLLRIVEPLCRSGKLQAVDLVEFNPLV

Secondary structure (DSSP, 8-state):
-----HHHHHH-IIIIIHHHHHHHHHH-SSEEEEEEGGGSBTTT--SBSS-BSS---HHHHHHHHHHHHHTT-EEEEEEE-B-TT-